Protein AF-A0A957R6S3-F1 (afdb_monomer)

Solvent-accessible surface area (backbone atoms only — not comparable to full-atom values): 3857 Å² total; per-residue (Å²): 136,83,74,90,81,45,69,60,38,61,45,98,89,67,46,62,33,28,41,44,79,57,52,29,29,35,37,99,87,62,48,62,33,30,41,43,81,57,51,29,30,33,37,93,89,62,42,61,31,29,40,43,82,68,60,31,30,30,38,96,88,63,48,78,72,50,102

Foldseek 3Di:
DDPPPFCWDADPVGHTQAGSNQRWGADPVRATQAGSPQRWGADPVNHTQAGSPPRWGADNVRHTPGD

Mean predicted aligned error: 4.66 Å

Structure (mmCIF, N/CA/C/O backbone):
data_AF-A0A957R6S3-F1
#
_entry.id   AF-A0A957R6S3-F1
#
loop_
_atom_site.group_PDB
_atom_site.id
_atom_site.type_symbol
_atom_site.label_atom_id
_atom_site.label_alt_id
_atom_site.label_comp_id
_atom_site.label_asym_id
_atom_site.label_entity_id
_atom_site.label_seq_id
_atom_site.pdbx_PDB_ins_code
_atom_site.Cartn_x
_atom_site.Cartn_y
_atom_site.Cartn_z
_atom_site.occupancy
_atom_site.B_iso_or_equiv
_atom_site.auth_seq_id
_atom_site.auth_comp_id
_atom_site.auth_asym_id
_atom_site.auth_atom_id
_atom_site.pdbx_PDB_model_num
ATOM 1 N N . MET A 1 1 ? 1.688 -10.737 -22.698 1.00 44.47 1 MET A N 1
ATOM 2 C CA . MET A 1 1 ? 2.399 -9.547 -23.205 1.00 44.47 1 MET A CA 1
ATOM 3 C C . MET A 1 1 ? 3.141 -8.975 -22.014 1.00 44.47 1 MET A C 1
ATOM 5 O O . MET A 1 1 ? 2.491 -8.710 -21.019 1.00 44.47 1 MET A O 1
ATOM 9 N N . TYR A 1 2 ? 4.472 -8.950 -22.066 1.00 41.19 2 TYR A N 1
ATOM 10 C CA . TYR A 1 2 ? 5.335 -8.398 -21.017 1.00 41.19 2 TYR A CA 1
ATOM 11 C C . TYR A 1 2 ? 5.621 -6.940 -21.397 1.00 41.19 2 TYR A C 1
ATOM 13 O O . TYR A 1 2 ? 6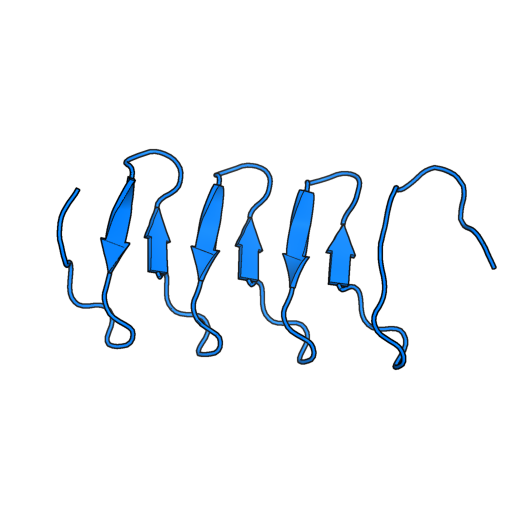.293 -6.701 -22.401 1.00 41.19 2 TYR A O 1
ATOM 21 N N . ASP A 1 3 ? 5.100 -5.973 -20.649 1.00 50.69 3 ASP A N 1
ATOM 22 C CA . ASP A 1 3 ? 5.482 -4.565 -20.754 1.00 50.69 3 ASP A CA 1
ATOM 23 C C . ASP A 1 3 ? 6.766 -4.352 -19.931 1.00 50.69 3 ASP A C 1
ATOM 25 O O . ASP A 1 3 ? 6.770 -4.008 -18.755 1.00 50.69 3 ASP A O 1
ATOM 29 N N . GLY A 1 4 ? 7.905 -4.665 -20.549 1.00 51.50 4 GLY A N 1
ATOM 30 C CA . GLY A 1 4 ? 9.214 -4.779 -19.895 1.00 51.50 4 GLY A CA 1
ATOM 31 C C . GLY A 1 4 ? 9.850 -3.486 -19.361 1.00 51.50 4 GLY A C 1
ATOM 32 O O . GLY A 1 4 ? 11.030 -3.271 -19.613 1.00 51.50 4 GLY A O 1
ATOM 33 N N . ASN A 1 5 ? 9.128 -2.629 -18.632 1.00 58.41 5 ASN A N 1
ATOM 34 C CA . ASN A 1 5 ? 9.740 -1.500 -17.914 1.00 58.41 5 ASN A CA 1
ATOM 35 C C . ASN A 1 5 ? 8.979 -1.003 -16.667 1.00 58.41 5 ASN A C 1
ATOM 37 O O . ASN A 1 5 ? 9.515 -0.179 -15.931 1.00 5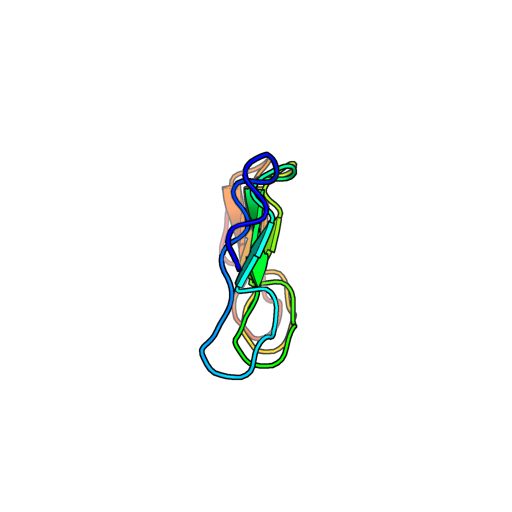8.41 5 ASN A O 1
ATOM 41 N N . SER A 1 6 ? 7.756 -1.478 -16.412 1.00 71.00 6 SER A N 1
ATOM 42 C CA . SER A 1 6 ? 6.921 -0.972 -15.308 1.00 71.00 6 SER A CA 1
ATOM 43 C C . SER A 1 6 ? 7.198 -1.696 -13.988 1.00 71.00 6 SER A C 1
ATOM 45 O O . SER A 1 6 ? 7.183 -1.074 -12.933 1.00 71.00 6 SER A O 1
ATOM 47 N N . GLY A 1 7 ? 7.470 -3.007 -14.051 1.00 87.81 7 GLY A N 1
ATOM 48 C CA . GLY A 1 7 ? 7.457 -3.887 -12.875 1.00 87.81 7 GLY A CA 1
ATOM 49 C C . GLY A 1 7 ? 6.042 -4.166 -12.352 1.00 87.81 7 GLY A C 1
ATOM 50 O O . GLY A 1 7 ? 5.891 -4.612 -11.215 1.00 87.81 7 GLY A O 1
ATOM 51 N N . ASP A 1 8 ? 5.021 -3.869 -13.157 1.00 94.44 8 ASP A N 1
ATOM 52 C CA . ASP A 1 8 ? 3.622 -4.030 -12.787 1.00 94.44 8 ASP A CA 1
ATOM 53 C C . ASP A 1 8 ? 3.261 -5.516 -12.671 1.00 94.44 8 ASP A C 1
ATOM 55 O O . ASP A 1 8 ? 3.686 -6.354 -13.470 1.00 94.44 8 ASP A O 1
ATOM 59 N N . LEU A 1 9 ? 2.454 -5.841 -11.664 1.00 95.25 9 LEU A N 1
ATOM 60 C CA . LEU A 1 9 ? 1.854 -7.160 -11.491 1.00 95.25 9 LEU A CA 1
ATOM 61 C C . LEU A 1 9 ? 0.347 -7.027 -11.638 1.00 95.25 9 LEU A C 1
ATOM 63 O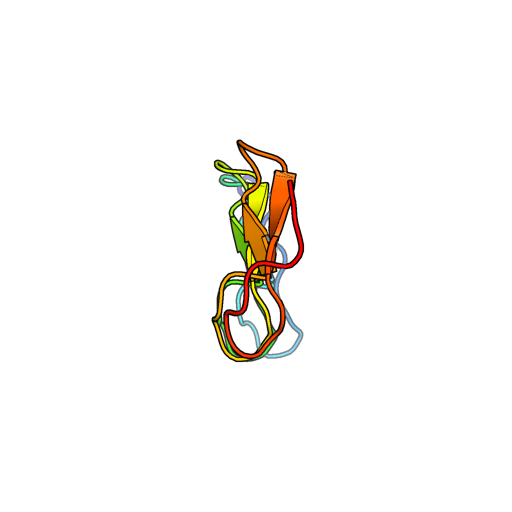 O . LEU A 1 9 ? -0.241 -6.074 -11.133 1.00 95.25 9 LEU A O 1
ATOM 67 N N . TYR A 1 10 ? -0.279 -8.011 -12.274 1.00 95.69 10 TYR A N 1
ATOM 68 C CA . TYR A 1 10 ? -1.714 -8.027 -12.536 1.00 95.69 10 TYR A CA 1
ATOM 69 C C . TYR A 1 10 ? -2.350 -9.294 -11.963 1.00 95.69 10 TYR A C 1
ATOM 71 O O . TYR A 1 10 ? -1.714 -10.347 -11.891 1.00 95.69 10 TYR A O 1
ATOM 79 N N . TYR A 1 11 ? -3.613 -9.187 -11.566 1.00 95.25 11 TYR A N 1
ATOM 80 C CA . TYR A 1 11 ? -4.472 -10.323 -11.256 1.00 95.25 11 TYR A CA 1
ATOM 81 C C . TYR A 1 11 ? -4.850 -11.095 -12.526 1.00 95.25 11 TYR A C 1
ATOM 83 O O . TYR A 1 11 ? -4.713 -10.592 -13.642 1.00 95.25 11 TYR A O 1
ATOM 91 N N . GLU A 1 12 ? -5.374 -12.312 -12.359 1.00 93.75 12 GLU A N 1
ATOM 92 C CA . GLU A 1 12 ? -5.817 -13.159 -13.479 1.00 93.75 12 GLU A CA 1
ATOM 93 C C . GLU A 1 12 ? -6.908 -12.501 -14.339 1.00 93.75 12 GLU A C 1
ATOM 95 O O . GLU A 1 12 ? -6.994 -12.761 -15.536 1.00 93.75 12 GLU A O 1
ATOM 100 N N . ASP A 1 13 ? -7.714 -11.614 -13.748 1.00 93.06 13 ASP A N 1
ATOM 101 C CA . ASP A 1 13 ? -8.760 -10.853 -14.437 1.00 93.06 13 ASP A CA 1
ATOM 102 C C . ASP A 1 13 ? -8.238 -9.594 -15.161 1.00 93.06 13 ASP A C 1
ATOM 104 O 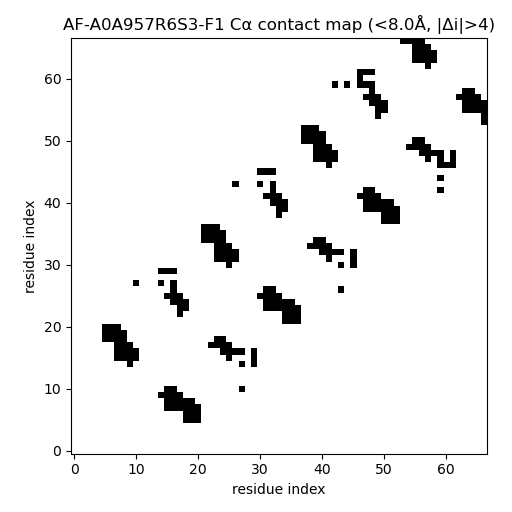O . ASP A 1 13 ? -9.020 -8.841 -15.745 1.00 93.06 13 ASP A O 1
ATOM 108 N N . GLY A 1 14 ? -6.920 -9.365 -15.138 1.00 92.38 14 GLY A N 1
ATOM 109 C CA . GLY A 1 14 ? -6.244 -8.248 -15.794 1.00 92.38 14 GLY A CA 1
ATOM 110 C C . GLY A 1 14 ? -6.213 -6.950 -14.986 1.00 92.38 14 GLY A C 1
ATOM 111 O O . GLY A 1 14 ? -5.671 -5.954 -15.469 1.00 92.38 14 GLY A O 1
ATOM 112 N N . ARG A 1 15 ? -6.761 -6.917 -13.765 1.00 94.31 15 ARG A N 1
ATOM 113 C CA . ARG A 1 15 ? -6.653 -5.741 -12.886 1.00 94.31 15 ARG A CA 1
ATOM 114 C C . ARG A 1 15 ? -5.243 -5.608 -12.321 1.00 94.31 15 ARG A C 1
ATOM 116 O O . ARG A 1 15 ? -4.577 -6.603 -12.059 1.00 94.31 15 ARG A O 1
ATOM 123 N N . LEU A 1 16 ? -4.795 -4.374 -12.098 1.00 94.94 16 LEU A N 1
ATOM 124 C CA . LEU A 1 16 ? -3.485 -4.098 -11.509 1.00 94.94 16 LEU A CA 1
ATOM 125 C C . LEU A 1 16 ? -3.451 -4.568 -10.046 1.00 94.94 16 LEU A C 1
ATOM 127 O O . LEU A 1 16 ? -4.278 -4.149 -9.243 1.00 94.94 16 LEU A O 1
ATOM 131 N N . ALA A 1 17 ? -2.487 -5.423 -9.715 1.00 96.50 17 ALA A N 1
ATOM 132 C CA . ALA A 1 17 ? -2.217 -5.910 -8.365 1.00 96.50 17 ALA A CA 1
ATOM 133 C C . ALA A 1 17 ? -1.085 -5.121 -7.699 1.00 96.50 17 ALA A C 1
ATOM 135 O O . ALA A 1 17 ? -1.188 -4.777 -6.522 1.00 96.50 17 ALA A O 1
ATOM 136 N N . VAL A 1 18 ? -0.025 -4.801 -8.448 1.00 96.69 18 VAL A N 1
ATOM 137 C CA . VAL A 1 18 ? 1.086 -3.960 -7.988 1.00 96.69 18 VAL A CA 1
ATOM 138 C C . VAL A 1 18 ? 1.495 -3.015 -9.105 1.00 96.69 18 VAL A C 1
ATOM 140 O O . VAL A 1 18 ? 1.730 -3.466 -10.220 1.00 96.69 18 VAL A O 1
ATOM 143 N N . ASN A 1 19 ? 1.615 -1.726 -8.802 1.00 95.12 19 ASN A N 1
ATOM 144 C CA . ASN A 1 19 ? 2.280 -0.762 -9.668 1.00 95.12 19 ASN A CA 1
ATOM 145 C C . ASN A 1 19 ? 3.785 -0.812 -9.380 1.00 95.12 19 ASN A C 1
ATOM 147 O O . ASN A 1 19 ? 4.222 -0.411 -8.300 1.00 95.12 19 ASN A O 1
ATOM 151 N N . GLY A 1 20 ? 4.592 -1.301 -10.314 1.00 92.75 20 GLY A N 1
ATOM 152 C CA . GLY A 1 20 ? 6.028 -1.469 -10.092 1.00 92.75 20 GLY A CA 1
ATOM 153 C C . GLY A 1 20 ? 6.805 -0.153 -10.050 1.00 92.75 20 GLY A C 1
ATOM 154 O O . GLY A 1 20 ? 7.919 -0.117 -9.527 1.00 92.75 20 GLY A O 1
ATOM 155 N N . ARG A 1 21 ? 6.214 0.950 -10.528 1.00 91.19 21 ARG A N 1
ATOM 156 C CA . ARG A 1 21 ? 6.831 2.281 -10.490 1.00 91.19 21 ARG A CA 1
ATOM 157 C C . ARG A 1 21 ? 6.615 2.992 -9.158 1.00 91.19 21 ARG A C 1
ATOM 159 O O . ARG A 1 21 ? 7.534 3.649 -8.676 1.00 91.19 21 ARG A O 1
ATOM 166 N N . THR A 1 22 ? 5.413 2.913 -8.591 1.00 93.00 22 THR A N 1
ATOM 167 C CA . THR A 1 22 ? 5.084 3.570 -7.312 1.00 93.00 22 THR A CA 1
ATOM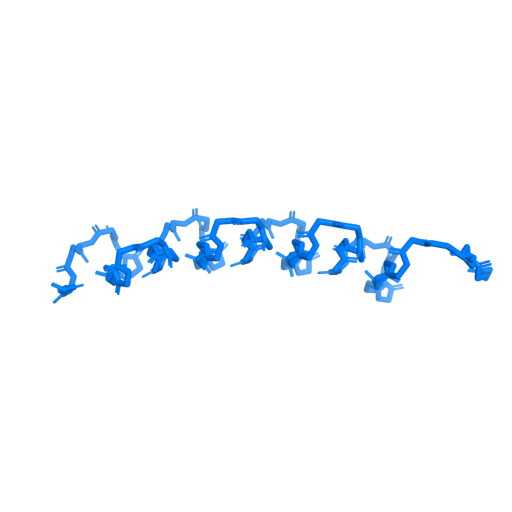 168 C C . THR A 1 22 ? 5.232 2.640 -6.114 1.00 93.00 22 THR A C 1
ATOM 170 O O . THR A 1 22 ? 5.354 3.120 -4.990 1.00 93.00 22 THR A O 1
ATOM 173 N N . GLY A 1 23 ? 5.236 1.324 -6.340 1.00 94.56 23 GLY A N 1
ATOM 174 C CA . GLY A 1 23 ? 5.161 0.306 -5.295 1.00 94.56 23 GLY A CA 1
ATOM 175 C C . GLY A 1 23 ? 3.762 0.160 -4.689 1.00 94.56 23 GLY A C 1
ATOM 176 O O . GLY A 1 23 ? 3.624 -0.496 -3.655 1.00 94.56 23 GLY A O 1
ATOM 17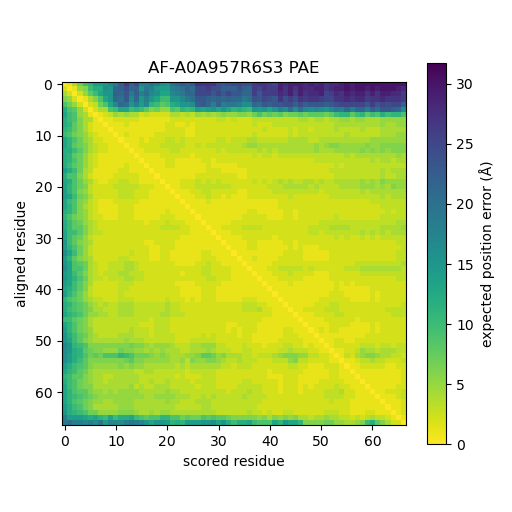7 N N . ASP A 1 24 ? 2.742 0.791 -5.282 1.00 97.31 24 ASP A N 1
ATOM 178 C CA . ASP A 1 24 ? 1.365 0.676 -4.810 1.00 97.31 24 ASP A CA 1
ATOM 179 C C . ASP A 1 24 ? 0.864 -0.752 -5.004 1.00 97.31 24 ASP A C 1
ATOM 181 O O . ASP A 1 24 ? 1.051 -1.340 -6.068 1.00 97.31 24 ASP A O 1
ATOM 185 N N . ALA A 1 25 ? 0.202 -1.296 -3.990 1.00 97.75 25 ALA A N 1
ATOM 186 C CA . ALA A 1 25 ? -0.461 -2.589 -4.062 1.00 97.75 25 ALA A CA 1
ATOM 187 C C . ALA A 1 25 ? -1.969 -2.406 -3.917 1.00 97.75 25 ALA A C 1
ATOM 189 O O . ALA A 1 25 ? -2.429 -1.573 -3.131 1.00 97.75 25 ALA A O 1
ATOM 190 N N . TYR A 1 26 ? -2.734 -3.214 -4.638 1.00 97.88 26 TYR A N 1
ATOM 191 C CA . TYR A 1 26 ? -4.189 -3.138 -4.699 1.00 97.88 26 TYR A CA 1
ATOM 192 C C . TYR A 1 26 ? -4.816 -4.442 -4.209 1.00 97.88 26 TYR A C 1
ATOM 194 O O . TYR A 1 26 ? -4.138 -5.452 -4.062 1.00 97.88 26 TYR A O 1
ATOM 202 N N . TYR A 1 27 ? -6.107 -4.402 -3.908 1.00 97.56 27 TYR A N 1
ATOM 203 C CA . TYR A 1 27 ? -6.964 -5.564 -3.716 1.00 97.56 27 TYR A CA 1
ATOM 204 C C . TYR A 1 27 ? -7.495 -6.063 -5.071 1.00 97.56 27 TYR A C 1
ATOM 206 O O . TYR A 1 27 ? -7.537 -5.287 -6.028 1.00 97.56 27 TYR A O 1
ATOM 214 N N . PRO A 1 28 ? -7.998 -7.312 -5.164 1.00 95.44 28 PRO A N 1
ATOM 215 C CA . PRO A 1 28 ? -8.598 -7.840 -6.398 1.00 95.44 28 PRO A CA 1
ATOM 216 C C . PRO A 1 28 ? -9.781 -7.018 -6.931 1.00 95.44 28 PRO A C 1
ATOM 218 O O . PRO A 1 28 ? -10.106 -7.061 -8.114 1.00 95.44 28 PRO A O 1
ATOM 221 N N . ASP A 1 29 ? -10.443 -6.242 -6.075 1.00 94.25 29 ASP A N 1
ATOM 222 C CA . ASP A 1 29 ? -11.509 -5.313 -6.465 1.00 94.25 29 ASP A CA 1
ATOM 223 C C . ASP A 1 29 ? -11.009 -3.937 -6.947 1.00 94.25 29 ASP A C 1
ATOM 225 O O . ASP A 1 29 ? -11.820 -3.083 -7.303 1.00 94.25 29 ASP A O 1
ATOM 229 N N . GLY A 1 30 ? -9.690 -3.729 -6.985 1.00 94.44 30 GLY A N 1
ATOM 230 C CA . GLY A 1 30 ? -9.035 -2.497 -7.420 1.00 94.44 30 GLY A CA 1
ATOM 231 C C . GLY A 1 30 ? -8.850 -1.442 -6.325 1.00 94.44 30 GLY A C 1
ATOM 232 O O . GLY A 1 30 ? -8.284 -0.384 -6.599 1.00 94.44 30 GLY A O 1
ATOM 233 N N . ARG A 1 31 ? -9.298 -1.684 -5.084 1.00 96.44 31 ARG A N 1
ATOM 234 C CA . ARG A 1 31 ? -9.059 -0.756 -3.965 1.00 96.44 31 ARG A CA 1
ATOM 235 C C . ARG A 1 31 ? -7.587 -0.760 -3.560 1.00 96.44 31 ARG A C 1
ATOM 237 O O . ARG A 1 31 ? -6.930 -1.791 -3.620 1.00 96.44 31 ARG A O 1
ATOM 244 N N . LEU A 1 32 ? -7.064 0.384 -3.122 1.00 97.25 32 LEU A N 1
ATOM 245 C CA . LEU A 1 32 ? -5.678 0.484 -2.657 1.00 97.25 32 LEU A CA 1
ATOM 246 C C . LEU A 1 32 ? -5.501 -0.322 -1.362 1.00 97.25 32 LEU A C 1
ATOM 248 O O . LEU A 1 32 ? -6.239 -0.116 -0.404 1.00 97.25 32 LEU A O 1
ATOM 252 N N . MET A 1 33 ? -4.520 -1.220 -1.343 1.00 98.00 33 MET A N 1
ATOM 253 C CA . MET A 1 33 ? -4.115 -2.010 -0.176 1.00 98.00 33 MET A CA 1
ATOM 254 C C . MET A 1 33 ? -2.910 -1.379 0.517 1.00 98.00 33 MET A C 1
ATOM 256 O O . MET A 1 33 ? -2.860 -1.315 1.744 1.00 98.00 33 MET A O 1
ATOM 260 N N . ARG A 1 34 ? -1.939 -0.896 -0.264 1.00 97.88 34 ARG A N 1
ATOM 261 C CA . ARG A 1 34 ? -0.745 -0.227 0.246 1.00 97.88 34 ARG A CA 1
ATOM 262 C C . ARG A 1 34 ? -0.324 0.887 -0.695 1.00 97.88 34 ARG A C 1
ATOM 264 O O . ARG A 1 34 ? -0.204 0.649 -1.891 1.00 97.88 34 ARG A O 1
ATOM 271 N N . ASN A 1 35 ? -0.044 2.062 -0.147 1.00 97.62 35 ASN A N 1
ATOM 272 C CA . ASN A 1 35 ? 0.634 3.120 -0.879 1.00 97.62 35 ASN A CA 1
ATOM 273 C C . ASN A 1 35 ? 2.149 2.881 -0.815 1.00 97.62 35 ASN A C 1
ATOM 275 O O . ASN A 1 35 ? 2.732 2.841 0.271 1.00 97.62 35 ASN A O 1
ATOM 279 N N . GLY A 1 36 ? 2.798 2.704 -1.961 1.00 95.94 36 GLY A N 1
ATOM 280 C CA . GLY A 1 36 ? 4.230 2.418 -2.019 1.00 95.94 36 GLY A CA 1
ATOM 281 C C . GLY A 1 36 ? 5.112 3.620 -1.673 1.00 95.94 36 GLY A C 1
ATOM 282 O O . GLY A 1 36 ? 6.234 3.433 -1.209 1.00 95.94 36 GLY A O 1
ATOM 283 N N . SER A 1 37 ? 4.595 4.844 -1.820 1.00 93.88 37 SER A N 1
ATOM 284 C CA . SER A 1 37 ? 5.331 6.080 -1.524 1.00 93.88 37 SER A CA 1
ATOM 285 C C . SER A 1 37 ? 5.265 6.476 -0.049 1.00 93.88 37 SER A C 1
ATOM 287 O O . SER A 1 37 ? 6.275 6.878 0.522 1.00 93.88 37 SER A O 1
ATOM 289 N N . THR A 1 38 ? 4.092 6.371 0.582 1.00 96.25 38 THR A N 1
ATOM 290 C CA . THR A 1 38 ? 3.911 6.737 1.999 1.00 96.25 38 THR A CA 1
ATOM 291 C C . THR A 1 38 ? 4.080 5.554 2.944 1.00 96.25 38 THR A C 1
ATOM 293 O O . THR A 1 38 ? 4.303 5.748 4.137 1.00 96.25 38 THR A O 1
ATOM 296 N N . GLY A 1 39 ? 3.971 4.328 2.426 1.00 96.31 39 GLY A N 1
ATOM 297 C CA . GLY A 1 39 ? 3.923 3.107 3.223 1.00 96.31 39 GLY A CA 1
ATOM 298 C C . GLY A 1 39 ? 2.587 2.889 3.936 1.00 96.31 39 GLY A C 1
ATOM 299 O O . GLY A 1 39 ? 2.502 1.967 4.743 1.00 96.31 39 GLY A O 1
ATOM 300 N N . ASP A 1 40 ? 1.572 3.719 3.672 1.00 98.00 40 ASP A N 1
ATOM 301 C CA . ASP A 1 40 ? 0.247 3.564 4.271 1.00 98.00 40 ASP A CA 1
ATOM 302 C C . ASP A 1 40 ? -0.379 2.235 3.849 1.00 98.00 40 ASP A C 1
ATOM 304 O O . ASP A 1 40 ? -0.343 1.865 2.675 1.00 98.00 40 ASP A O 1
ATOM 308 N N . GLU A 1 41 ? -0.979 1.531 4.801 1.00 98.06 41 GLU A N 1
ATOM 309 C CA . GLU A 1 41 ? -1.729 0.300 4.565 1.00 98.06 41 GLU A CA 1
ATOM 310 C C . GLU A 1 41 ? -3.211 0.550 4.817 1.00 98.06 41 GLU A C 1
ATOM 312 O O . GLU A 1 41 ? -3.582 1.255 5.759 1.00 98.06 41 GLU A O 1
ATOM 317 N N . TYR A 1 42 ? -4.063 -0.092 4.029 1.00 98.19 42 TYR A N 1
ATOM 318 C CA . TYR A 1 42 ? -5.512 0.028 4.108 1.00 98.19 42 TYR A CA 1
ATOM 319 C C . TYR A 1 42 ? -6.137 -1.347 4.312 1.00 98.19 42 TYR A C 1
ATOM 321 O O . TYR A 1 42 ? -5.549 -2.371 3.977 1.00 98.19 42 TYR A O 1
ATOM 329 N N . TYR A 1 43 ? -7.326 -1.366 4.899 1.00 97.81 43 TYR A N 1
ATOM 330 C CA . TYR A 1 43 ? -8.196 -2.533 4.915 1.00 97.81 43 TYR A CA 1
ATOM 331 C C . TYR A 1 43 ? -8.908 -2.694 3.573 1.00 97.81 43 TYR A C 1
ATOM 333 O O . TYR A 1 43 ? -9.033 -1.743 2.801 1.00 97.81 43 TYR A O 1
ATOM 341 N N . ASP A 1 44 ? -9.468 -3.880 3.345 1.00 95.62 44 ASP A N 1
ATOM 342 C CA . ASP A 1 44 ? -10.310 -4.169 2.183 1.00 95.62 44 ASP A CA 1
ATOM 343 C C . ASP A 1 44 ? -11.487 -3.193 2.088 1.00 95.62 44 ASP A C 1
ATOM 345 O O . ASP A 1 44 ? -11.840 -2.747 1.008 1.00 95.62 44 ASP A O 1
ATOM 349 N N . ASN A 1 45 ? -12.041 -2.750 3.217 1.00 94.62 45 ASN A N 1
ATOM 350 C CA . ASN A 1 45 ? -13.086 -1.733 3.281 1.00 94.62 45 ASN A CA 1
ATOM 351 C C . ASN A 1 45 ? -12.616 -0.300 2.929 1.00 94.62 45 ASN A C 1
ATOM 353 O O . ASN A 1 45 ? -13.428 0.624 2.971 1.00 94.62 45 ASN A O 1
ATOM 357 N N . GLY A 1 46 ? -11.338 -0.109 2.586 1.00 94.94 46 GLY A N 1
ATOM 358 C CA . GLY A 1 46 ? -10.731 1.162 2.183 1.00 94.94 46 GLY A CA 1
ATOM 359 C C . GLY A 1 46 ? -10.305 2.074 3.337 1.00 94.94 46 GLY A C 1
ATOM 360 O O . GLY A 1 46 ? -9.786 3.163 3.095 1.00 94.94 46 GLY A O 1
ATOM 361 N N . ARG A 1 47 ? -10.515 1.677 4.597 1.00 96.62 47 ARG A N 1
ATOM 362 C CA . ARG A 1 47 ? -10.064 2.467 5.752 1.00 96.62 47 ARG A CA 1
ATOM 363 C C . ARG A 1 47 ? -8.577 2.280 5.992 1.00 96.62 47 ARG A C 1
ATOM 365 O O . ARG A 1 47 ? -8.057 1.183 5.821 1.00 96.62 47 ARG A O 1
ATOM 372 N N . LEU A 1 48 ? -7.918 3.344 6.448 1.00 97.00 48 LEU A N 1
ATOM 373 C CA . LEU A 1 48 ? -6.521 3.288 6.864 1.0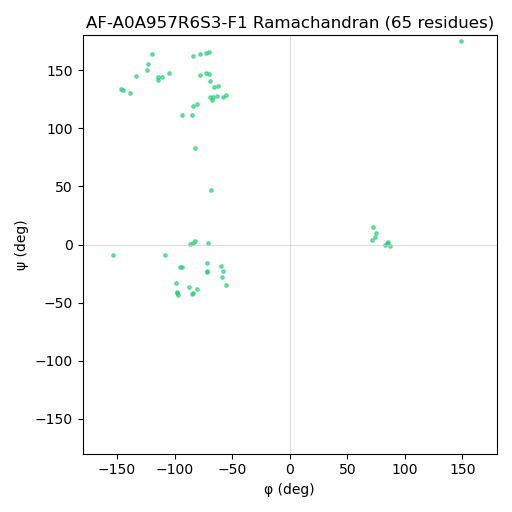0 97.00 48 LEU A CA 1
ATOM 374 C C . LEU A 1 48 ? -6.369 2.251 7.983 1.00 97.00 48 LEU A C 1
ATOM 376 O O . LEU A 1 48 ? -7.096 2.296 8.973 1.00 97.00 48 LEU A O 1
ATOM 380 N N . LYS A 1 49 ? -5.443 1.318 7.790 1.00 97.69 49 LYS A N 1
ATOM 381 C CA . LYS A 1 49 ? -5.014 0.309 8.760 1.00 97.69 49 LYS A CA 1
ATOM 382 C C . LYS A 1 49 ? -3.755 0.773 9.476 1.00 97.69 49 LYS A C 1
ATOM 384 O O . LYS A 1 49 ? -3.658 0.635 10.690 1.00 97.69 49 LYS A O 1
ATOM 389 N N . ARG A 1 50 ? -2.801 1.334 8.732 1.00 97.50 50 ARG A N 1
ATOM 390 C CA . ARG A 1 50 ? -1.538 1.827 9.278 1.00 97.50 50 ARG A CA 1
ATOM 391 C C . ARG A 1 50 ? -1.062 3.043 8.505 1.00 97.50 50 ARG A C 1
ATOM 393 O O . ARG A 1 50 ? -1.044 3.010 7.280 1.00 97.50 50 ARG A O 1
ATOM 400 N N . ASN A 1 51 ? -0.646 4.083 9.217 1.00 96.75 51 ASN A N 1
ATOM 401 C CA . ASN A 1 51 ? 0.092 5.187 8.628 1.00 96.75 51 ASN A CA 1
ATOM 402 C C . ASN A 1 51 ? 1.567 4.788 8.478 1.00 96.75 51 ASN A C 1
ATOM 404 O O . ASN A 1 51 ? 2.227 4.476 9.471 1.00 96.75 51 ASN A O 1
ATOM 408 N N . GLY A 1 52 ? 2.094 4.798 7.258 1.00 94.62 52 GLY A N 1
ATOM 409 C CA . GLY A 1 52 ? 3.460 4.354 6.983 1.00 94.62 52 GLY A CA 1
ATOM 410 C C . GLY A 1 52 ? 4.541 5.315 7.480 1.00 94.62 52 GLY A C 1
ATOM 411 O O . GLY A 1 52 ? 5.654 4.879 7.764 1.00 94.62 52 GLY A O 1
ATOM 412 N N . SER A 1 53 ? 4.213 6.599 7.652 1.00 92.19 53 SER A N 1
ATOM 413 C CA . SER A 1 53 ? 5.159 7.625 8.116 1.00 92.19 53 SER A CA 1
ATOM 414 C C . SER A 1 53 ? 5.348 7.616 9.633 1.00 92.19 53 SER A C 1
ATOM 416 O O . SER A 1 53 ? 6.460 7.806 10.117 1.00 92.19 53 SER A O 1
ATOM 418 N N . TYR A 1 54 ? 4.268 7.390 10.384 1.00 92.19 54 TYR A N 1
ATOM 419 C CA . TYR A 1 54 ? 4.271 7.456 11.851 1.00 92.19 54 TYR A CA 1
ATOM 420 C C . TYR A 1 54 ? 4.144 6.088 12.522 1.00 92.19 54 TYR A C 1
ATOM 422 O O . TYR A 1 54 ? 4.267 5.988 13.736 1.00 92.19 54 TYR A O 1
ATOM 430 N N . GLY A 1 55 ? 3.861 5.032 11.757 1.00 93.31 55 GLY A N 1
ATOM 431 C CA . GLY A 1 55 ? 3.609 3.697 12.296 1.00 93.31 55 GLY A CA 1
ATOM 432 C C . GLY A 1 55 ? 2.277 3.564 13.036 1.00 93.31 55 GLY A C 1
ATOM 433 O O . GLY A 1 55 ? 1.998 2.494 13.558 1.00 93.31 55 GLY A O 1
ATOM 434 N N . THR A 1 56 ? 1.451 4.612 13.055 1.00 96.81 56 THR A N 1
ATOM 435 C CA . THR A 1 56 ? 0.163 4.627 13.745 1.00 96.81 56 THR A CA 1
ATOM 436 C C . THR A 1 56 ? -0.803 3.609 13.152 1.00 96.81 56 THR A C 1
ATOM 438 O O . THR A 1 56 ? -1.060 3.626 11.950 1.00 96.81 56 THR A O 1
ATOM 441 N N . GLU A 1 57 ? -1.380 2.763 13.994 1.00 97.12 57 GLU A N 1
ATOM 442 C CA . GLU A 1 57 ? -2.306 1.700 13.622 1.00 97.12 57 GLU A CA 1
ATOM 443 C C . GLU A 1 57 ? -3.751 2.050 13.976 1.00 97.12 57 GLU A C 1
ATOM 445 O O . GLU A 1 57 ? -4.046 2.702 14.982 1.00 97.12 57 GLU A O 1
ATOM 450 N N . TYR A 1 58 ? -4.677 1.565 13.158 1.00 97.69 58 TYR A N 1
ATOM 451 C CA . TYR A 1 58 ? -6.109 1.788 13.290 1.00 97.69 58 TYR A CA 1
ATOM 452 C C . TYR A 1 58 ? -6.846 0.466 13.126 1.00 97.69 58 TYR A C 1
ATOM 454 O O . TYR A 1 58 ? -6.462 -0.382 12.329 1.00 97.69 58 TYR A O 1
ATOM 462 N N . ALA A 1 59 ? -7.942 0.298 13.855 1.00 97.25 59 ALA A N 1
ATOM 4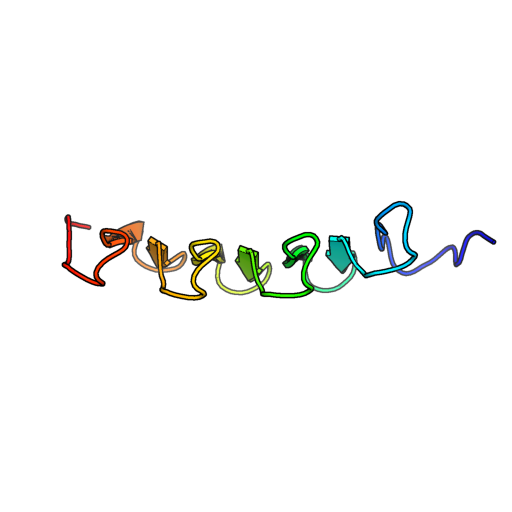63 C CA . ALA A 1 59 ? -8.855 -0.820 13.688 1.00 97.25 59 ALA A CA 1
ATOM 464 C C . ALA A 1 59 ? -9.687 -0.673 12.398 1.00 97.25 59 ALA A C 1
ATOM 466 O O . ALA A 1 59 ? -9.854 0.442 11.897 1.00 97.25 59 ALA A O 1
ATOM 467 N N . PRO A 1 60 ? -10.348 -1.744 11.912 1.00 96.31 60 PRO A N 1
ATOM 468 C CA . PRO A 1 60 ? -11.206 -1.680 10.719 1.00 96.31 60 PRO A CA 1
ATOM 469 C C . PRO A 1 60 ? -12.384 -0.702 10.833 1.00 96.31 60 PRO A C 1
ATOM 471 O O . PRO A 1 60 ? -12.987 -0.310 9.831 1.00 96.31 60 PRO A O 1
ATOM 474 N N . ASN A 1 61 ? -12.745 -0.304 12.056 1.00 96.44 61 ASN A N 1
ATOM 475 C CA . ASN A 1 61 ? -13.758 0.716 12.317 1.00 96.44 61 ASN A CA 1
ATOM 476 C C . ASN A 1 61 ? -13.205 2.158 12.325 1.00 96.44 61 ASN A C 1
ATOM 478 O O . ASN A 1 61 ? -13.974 3.089 12.541 1.00 96.44 61 ASN A O 1
ATOM 482 N N . GLY A 1 62 ? -11.904 2.342 12.088 1.00 94.19 62 GLY A N 1
ATOM 483 C CA . GLY A 1 62 ? -11.204 3.627 12.139 1.00 94.19 62 GLY A CA 1
ATOM 484 C C . GLY A 1 62 ? -10.727 4.036 13.536 1.00 94.19 62 GLY A C 1
ATOM 485 O O . GLY A 1 62 ? -10.165 5.117 13.689 1.00 94.19 62 GLY A O 1
ATOM 486 N N . ARG A 1 63 ? -10.934 3.208 14.572 1.00 97.06 63 ARG A N 1
ATOM 487 C CA . ARG A 1 63 ? -10.456 3.516 15.92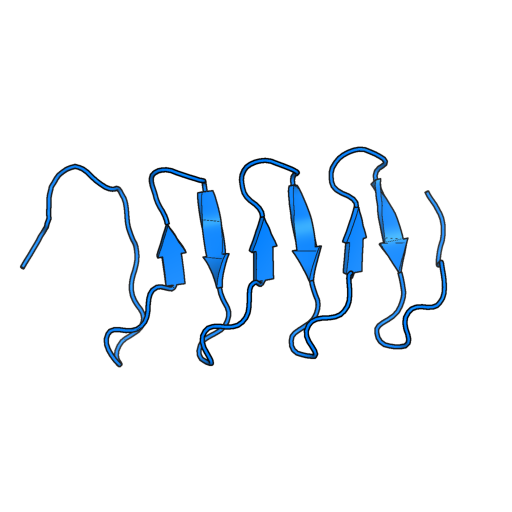7 1.00 97.06 63 ARG A CA 1
ATOM 488 C C . ARG A 1 63 ? -8.932 3.433 15.979 1.00 97.06 63 ARG A C 1
ATOM 490 O O . ARG A 1 63 ? -8.382 2.386 15.657 1.00 97.06 63 ARG A O 1
ATOM 497 N N . LEU A 1 64 ? -8.280 4.491 16.457 1.00 96.69 64 LEU A N 1
ATOM 498 C CA . LEU A 1 64 ? -6.847 4.497 16.756 1.00 96.69 64 LEU A CA 1
ATOM 499 C C . LEU A 1 64 ? -6.491 3.359 17.730 1.00 96.69 64 LEU A C 1
ATOM 501 O O . LEU A 1 64 ? -7.129 3.217 18.776 1.00 96.69 64 LEU A O 1
ATOM 505 N N . LEU A 1 65 ? -5.493 2.553 17.371 1.00 95.94 65 LEU A N 1
ATOM 506 C CA . LEU A 1 65 ? -4.950 1.472 18.199 1.00 95.94 65 LEU A CA 1
ATOM 507 C C . LEU A 1 65 ? -3.676 1.901 18.933 1.00 95.94 65 LEU A C 1
ATOM 509 O O . LEU A 1 65 ? -3.470 1.480 20.068 1.00 95.94 65 LEU A O 1
ATOM 513 N N . GLY A 1 66 ? -2.868 2.766 18.320 1.00 91.12 66 GLY A N 1
ATOM 514 C CA . GLY A 1 66 ? -1.623 3.277 18.895 1.00 91.12 66 GLY A CA 1
ATOM 515 C C . GLY A 1 66 ? -0.588 3.582 17.817 1.00 91.12 66 GLY A C 1
ATOM 516 O O . GLY A 1 66 ? -0.839 3.331 16.642 1.00 91.12 66 GLY A O 1
ATOM 517 N N . GLY A 1 67 ? 0.545 4.153 18.213 1.00 85.75 67 GLY A N 1
ATOM 518 C CA . GLY A 1 67 ? 1.664 4.531 17.349 1.00 85.75 67 GLY A CA 1
ATOM 519 C C . GLY A 1 67 ? 2.782 5.122 18.184 1.00 85.75 67 GLY A C 1
ATOM 520 O O . GLY A 1 67 ? 2.438 5.923 19.083 1.00 85.75 67 GLY A O 1
#

Radius of gyration: 13.53 Å; Cα contacts (8 Å, |Δi|>4): 136; chains: 1; bounding box: 24×21×42 Å

Secondary structure (DSSP, 8-state):
---TTT--EE-TTS-EEE-TTT--EE-TTS-EEE-TTT--EE-TTS-EEE-TTT--EE-TTS-EEE-

pLDDT: mean 91.58, std 12.7, range [41.19, 98.19]

Nearest PDB structures (foldseek):
  8r51-assembly1_A  TM=4.050E-01  e=3.206E-01  Mus musculus
  8r54-assembly1_A  TM=3.952E-01  e=4.133E-01  Mus musculus
  6cmx-assembly1_A  TM=4.171E-01  e=6.050E-01  Homo sapiens
  6ske-assembly2_C  TM=3.836E-01  e=1.005E+00  Gallus gallus
  8on5-assembly1_F  TM=2.616E-01  e=6.446E-01  Photorhabdus asymbiotica subsp. asymbiotica ATCC 43949

Sequence (67 aa):
MYDGNSGDLYYEDGRLAVNGRTGDAYYPDGRLMRNGSTGDEYYDNGRLKRNGSYGTEYAPNGRLLGG